Protein AF-A0A2R6DF60-F1 (afdb_monomer)

Radius of gyration: 11.83 Å; Cα contacts (8 Å, |Δi|>4): 42; chains: 1; bounding box: 28×18×31 Å

Sequence (51 aa):
RKIRAGASLVQLYTGLIYRGPSVAREINRGLLDLLDRDGFDSVADAVGTDL

pLDDT: mean 95.79, std 2.89, range [77.62, 97.88]

Solvent-accessible surface area (backbone atoms only — not comparable to full-atom values): 3114 Å² total; per-residue (Å²): 104,66,35,22,64,50,39,92,74,88,87,75,60,70,55,42,73,77,62,35,79,62,46,62,58,53,51,54,51,56,47,50,58,48,29,62,75,70,72,37,96,45,74,74,72,40,42,34,72,71,105

Mean predicted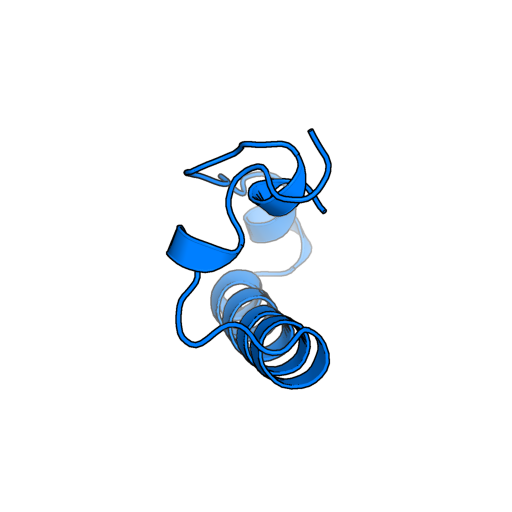 aligned error: 2.48 Å

Foldseek 3Di:
DCQLQADPDDDDDVCCVPVNPCVVV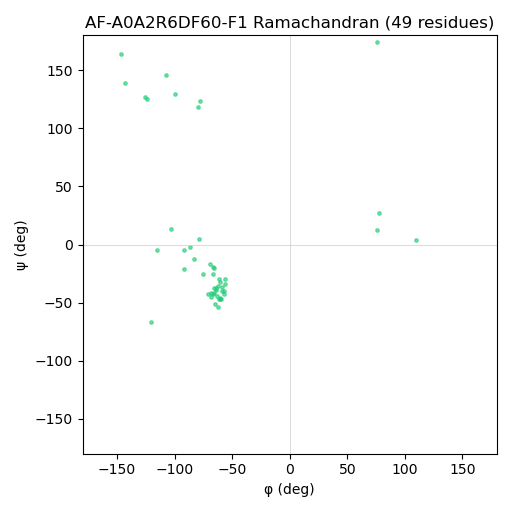VVVVVVVVVCVVVVHPDSNSSGNNND

Secondary structure (DSSP, 8-state):
-TTTTT-S----SHHHHHH-TTHHHHHHHHHHHHHHHHT-SSTTTTTTTT-

Structure (mmCIF, N/CA/C/O backbone):
data_AF-A0A2R6DF60-F1
#
_entry.id   AF-A0A2R6DF60-F1
#
loop_
_atom_site.group_PDB
_atom_site.id
_atom_site.type_symbol
_atom_site.label_atom_id
_atom_site.label_alt_id
_atom_site.label_comp_id
_atom_site.label_asym_id
_atom_site.label_entity_id
_atom_site.label_seq_id
_atom_site.pdbx_PDB_ins_code
_atom_site.Cartn_x
_atom_site.Cartn_y
_atom_site.Cartn_z
_atom_site.occupancy
_atom_site.B_iso_or_equiv
_atom_site.auth_seq_id
_atom_site.auth_comp_id
_atom_site.auth_asym_id
_atom_site.auth_atom_id
_atom_site.pdbx_PDB_model_num
ATOM 1 N N . ARG A 1 1 ? 1.958 -3.487 5.900 1.00 90.12 1 ARG A N 1
ATOM 2 C CA . ARG A 1 1 ? 2.820 -3.207 7.081 1.00 90.12 1 ARG A CA 1
ATOM 3 C C . ARG A 1 1 ? 3.184 -1.730 7.242 1.00 90.12 1 ARG A C 1
ATOM 5 O O . ARG A 1 1 ? 2.848 -1.194 8.276 1.00 90.12 1 ARG A O 1
ATOM 12 N N . LYS A 1 2 ? 3.867 -1.051 6.299 1.00 96.12 2 LYS A N 1
ATOM 13 C CA . LYS A 1 2 ? 4.254 0.372 6.497 1.00 96.12 2 LYS A CA 1
ATOM 14 C C . LYS A 1 2 ? 3.051 1.287 6.769 1.00 96.12 2 LYS A C 1
ATOM 16 O O . LYS A 1 2 ? 3.111 2.084 7.691 1.00 96.12 2 LYS A O 1
ATOM 21 N N . ILE A 1 3 ? 1.966 1.091 6.021 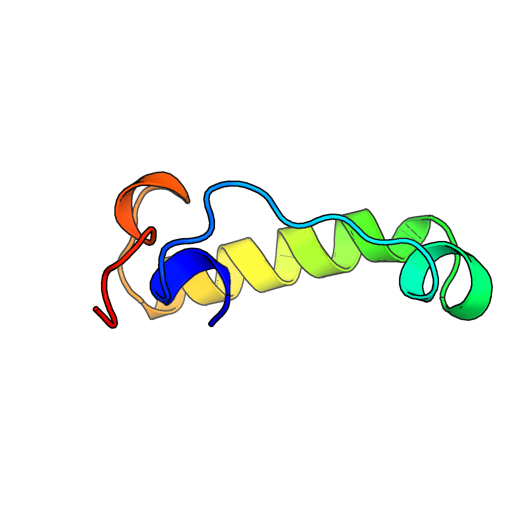1.00 96.56 3 ILE A N 1
ATOM 22 C CA . ILE A 1 3 ? 0.700 1.822 6.187 1.00 96.56 3 ILE A CA 1
ATOM 23 C C . ILE A 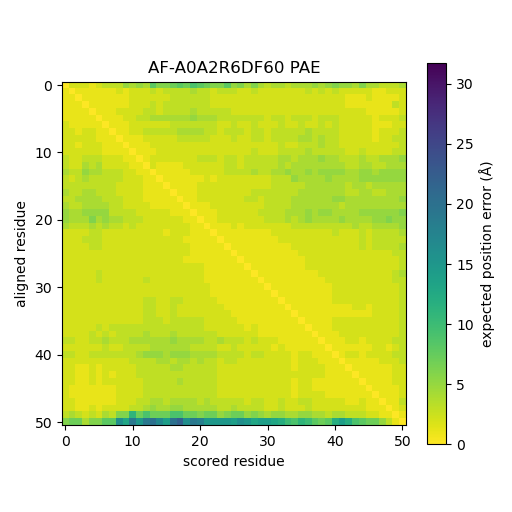1 3 ? 0.089 1.559 7.572 1.00 96.56 3 ILE A C 1
ATOM 25 O O . ILE A 1 3 ? -0.070 2.485 8.357 1.00 96.56 3 ILE A O 1
ATOM 29 N N . ARG A 1 4 ? -0.099 0.284 7.932 1.00 95.44 4 ARG A N 1
ATOM 30 C CA . ARG A 1 4 ? -0.557 -0.140 9.269 1.00 95.44 4 ARG A CA 1
ATOM 31 C C . ARG A 1 4 ? 0.298 0.339 10.439 1.00 95.44 4 ARG A C 1
ATOM 33 O O . ARG A 1 4 ? -0.231 0.594 11.505 1.00 95.44 4 ARG A O 1
ATOM 40 N N . ALA A 1 5 ? 1.597 0.535 10.231 1.00 96.56 5 ALA A N 1
ATOM 41 C CA . ALA A 1 5 ? 2.490 1.134 11.224 1.00 96.56 5 ALA A CA 1
ATOM 42 C C . ALA A 1 5 ? 2.385 2.676 11.304 1.00 96.56 5 ALA A C 1
ATOM 44 O O . ALA A 1 5 ? 3.184 3.297 11.997 1.00 96.56 5 ALA A O 1
ATOM 45 N N . GLY A 1 6 ? 1.464 3.303 10.563 1.00 95.94 6 GLY A N 1
ATOM 46 C CA . GLY A 1 6 ? 1.179 4.743 10.606 1.00 95.94 6 GLY A CA 1
ATOM 47 C C . GLY A 1 6 ? 1.615 5.549 9.377 1.00 95.94 6 GLY A C 1
ATOM 48 O O . GLY A 1 6 ? 1.479 6.768 9.377 1.00 95.94 6 GLY A O 1
ATOM 49 N N . ALA A 1 7 ? 2.147 4.927 8.318 1.00 97.06 7 ALA A N 1
ATOM 50 C CA . ALA A 1 7 ? 2.555 5.674 7.126 1.00 97.06 7 ALA A CA 1
ATOM 51 C C . ALA A 1 7 ? 1.359 6.027 6.224 1.00 97.06 7 ALA A C 1
ATOM 53 O O . ALA A 1 7 ? 0.745 5.144 5.632 1.00 97.06 7 ALA A O 1
ATOM 54 N N . SER A 1 8 ? 1.101 7.318 6.013 1.00 94.38 8 SER A N 1
ATOM 55 C CA . SER A 1 8 ? 0.102 7.789 5.036 1.00 94.38 8 SER A CA 1
ATOM 56 C C . SER A 1 8 ? 0.632 7.858 3.595 1.00 94.38 8 SER A C 1
ATOM 58 O O . SER A 1 8 ? -0.145 8.019 2.659 1.00 94.38 8 SER A O 1
ATOM 60 N N . LEU A 1 9 ? 1.952 7.746 3.399 1.00 95.06 9 LEU A N 1
ATOM 61 C CA . LEU A 1 9 ? 2.610 7.776 2.090 1.00 95.06 9 LEU A CA 1
ATOM 62 C C . LEU A 1 9 ? 3.786 6.795 2.055 1.00 95.06 9 LEU A C 1
ATOM 64 O O . LEU A 1 9 ? 4.579 6.722 2.994 1.00 95.06 9 LEU A O 1
ATOM 68 N N . VAL A 1 10 ? 3.933 6.080 0.938 1.00 95.06 10 VAL A N 1
ATOM 69 C CA . VAL A 1 10 ? 5.095 5.228 0.653 1.00 95.06 10 VAL A CA 1
ATOM 70 C C . VAL A 1 10 ? 5.685 5.630 -0.695 1.00 95.06 10 VAL A C 1
ATOM 72 O O . VAL A 1 10 ? 4.980 5.667 -1.698 1.00 95.06 10 VAL A O 1
ATOM 75 N N . GLN A 1 11 ? 6.986 5.919 -0.717 1.00 95.94 11 GLN A N 1
ATOM 76 C CA . GLN A 1 11 ? 7.721 6.295 -1.925 1.00 95.94 11 GLN A CA 1
ATOM 77 C C . GLN A 1 11 ? 8.640 5.160 -2.377 1.00 95.94 11 GLN A C 1
ATOM 79 O O . GLN A 1 11 ? 9.197 4.422 -1.562 1.00 95.94 11 GLN A O 1
ATOM 84 N N . LEU A 1 12 ? 8.804 5.029 -3.692 1.00 94.50 12 LEU A N 1
ATOM 85 C CA . LEU A 1 12 ? 9.600 3.982 -4.324 1.00 94.50 12 LEU A CA 1
ATOM 86 C C . LEU A 1 12 ? 10.649 4.631 -5.220 1.00 94.50 12 LEU A C 1
ATOM 88 O O . LEU A 1 12 ? 10.305 5.398 -6.113 1.00 94.50 12 LEU A O 1
ATOM 92 N N . TYR A 1 13 ? 11.916 4.283 -5.004 1.00 94.38 13 TYR A N 1
ATOM 93 C CA . TYR A 1 13 ? 13.018 4.729 -5.858 1.00 94.38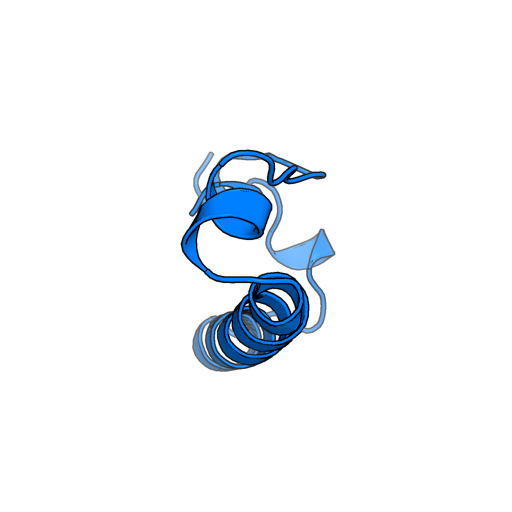 13 TYR A CA 1
ATOM 94 C C . TYR A 1 13 ? 13.736 3.529 -6.472 1.00 94.38 13 TYR A C 1
ATOM 96 O O . TYR A 1 13 ? 13.615 3.256 -7.662 1.00 94.38 13 TYR A O 1
ATOM 104 N N . THR A 1 14 ? 14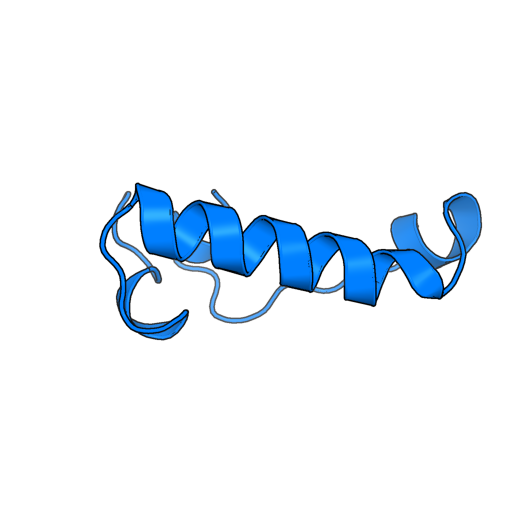.396 2.723 -5.641 1.00 95.50 14 THR A N 1
ATOM 105 C CA . THR A 1 14 ? 15.113 1.520 -6.089 1.00 95.50 14 THR A CA 1
ATOM 106 C C . THR A 1 14 ? 14.187 0.525 -6.786 1.00 95.50 14 THR A C 1
ATOM 108 O O . THR A 1 14 ? 14.547 -0.021 -7.823 1.00 95.50 14 THR A O 1
ATOM 111 N N . GLY A 1 15 ? 12.966 0.339 -6.274 1.00 94.31 15 GLY A N 1
ATOM 112 C CA . GLY A 1 15 ? 11.962 -0.525 -6.897 1.00 94.31 15 GLY A CA 1
ATOM 113 C C . GLY A 1 15 ? 11.640 -0.125 -8.338 1.00 94.31 15 GLY A C 1
ATOM 114 O O . GLY A 1 15 ? 11.552 -0.996 -9.194 1.00 94.31 15 GLY A O 1
ATOM 115 N N . LEU A 1 16 ? 11.550 1.175 -8.630 1.00 95.62 16 LEU A N 1
ATOM 116 C CA . LEU A 1 16 ? 11.297 1.667 -9.985 1.00 95.62 16 LEU A CA 1
ATOM 117 C C . LEU A 1 16 ? 12.466 1.353 -10.930 1.00 95.62 16 LEU A C 1
ATOM 119 O O . LEU A 1 16 ? 12.244 0.921 -12.058 1.00 95.62 16 LEU A O 1
ATOM 123 N N . ILE A 1 17 ? 13.702 1.525 -10.452 1.00 97.00 17 ILE A N 1
ATOM 124 C CA . ILE A 1 17 ? 14.921 1.273 -11.235 1.00 97.00 17 ILE A CA 1
ATOM 125 C C . ILE A 1 17 ? 15.106 -0.218 -11.534 1.00 97.00 17 ILE A C 1
ATOM 127 O O . ILE A 1 17 ? 15.397 -0.586 -12.667 1.00 97.00 17 ILE A O 1
ATOM 131 N N . TYR A 1 18 ? 14.919 -1.087 -10.538 1.00 97.44 18 TYR A N 1
ATOM 132 C CA . TYR A 1 18 ? 15.230 -2.515 -10.674 1.00 97.44 18 TYR A CA 1
ATOM 133 C C . TYR A 1 18 ? 14.055 -3.380 -11.142 1.00 97.44 18 TYR A C 1
ATOM 135 O O . TYR A 1 18 ? 14.277 -4.492 -11.615 1.00 97.44 18 TYR A O 1
ATOM 143 N N . ARG A 1 19 ? 12.807 -2.922 -10.981 1.00 95.50 19 ARG A N 1
ATOM 144 C CA . ARG A 1 19 ? 11.594 -3.686 -11.345 1.00 95.50 19 ARG A CA 1
ATOM 145 C C . ARG A 1 19 ? 10.803 -3.037 -12.480 1.00 95.50 19 ARG A C 1
ATOM 147 O O . ARG A 1 19 ? 9.835 -3.620 -12.951 1.00 95.50 19 ARG A O 1
ATOM 154 N N . GLY A 1 20 ? 11.226 -1.857 -12.932 1.00 96.50 20 GLY A N 1
ATOM 155 C CA . GLY A 1 20 ? 10.551 -1.096 -13.972 1.00 96.50 20 GLY A CA 1
ATOM 156 C C . GLY A 1 20 ? 9.274 -0.392 -13.489 1.00 96.50 20 GLY A C 1
ATOM 157 O O . GLY A 1 20 ? 8.825 -0.567 -12.353 1.00 96.50 20 GLY A O 1
ATOM 158 N N . PRO A 1 21 ? 8.654 0.422 -14.360 1.00 94.19 21 PRO A N 1
ATOM 159 C CA . PRO A 1 21 ? 7.503 1.258 -14.012 1.00 94.19 21 PRO A CA 1
ATOM 160 C C . PRO A 1 21 ? 6.228 0.481 -13.660 1.00 94.19 21 PRO A C 1
ATOM 162 O O . PRO A 1 21 ? 5.350 1.029 -12.993 1.00 94.19 21 PRO A O 1
ATOM 165 N N . SER A 1 22 ? 6.111 -0.795 -14.049 1.00 96.94 22 SER A N 1
ATOM 166 C CA . SER A 1 22 ? 4.947 -1.628 -13.711 1.00 96.94 22 SER A CA 1
ATOM 167 C C . SER A 1 22 ? 4.820 -1.913 -12.214 1.00 96.94 22 SER A C 1
ATOM 169 O O . SER A 1 22 ? 3.712 -2.187 -11.750 1.00 96.94 22 SER A O 1
ATOM 171 N N . VAL A 1 23 ? 5.907 -1.777 -11.446 1.00 97.12 23 VAL A N 1
ATOM 172 C CA . VAL A 1 23 ? 5.940 -2.090 -10.011 1.00 97.12 23 VAL A CA 1
ATOM 173 C C . VAL A 1 23 ? 4.882 -1.326 -9.210 1.00 97.12 23 VAL A C 1
ATOM 175 O O . VAL A 1 23 ? 4.294 -1.875 -8.284 1.00 97.12 23 VAL A O 1
ATOM 178 N N . ALA A 1 24 ? 4.567 -0.085 -9.595 1.00 95.56 24 ALA A N 1
ATOM 179 C CA . ALA A 1 24 ? 3.525 0.699 -8.933 1.00 95.56 24 ALA A CA 1
ATOM 180 C C . ALA A 1 24 ? 2.134 0.059 -9.100 1.00 95.56 24 ALA A C 1
ATOM 182 O O . ALA A 1 24 ? 1.348 0.005 -8.156 1.00 95.56 24 ALA A O 1
ATOM 183 N N . ARG A 1 25 ? 1.839 -0.487 -10.287 1.00 96.56 25 ARG A N 1
ATOM 184 C CA . ARG A 1 25 ? 0.578 -1.190 -10.561 1.00 96.56 25 ARG A CA 1
ATOM 185 C C . ARG A 1 25 ? 0.493 -2.501 -9.782 1.00 96.56 25 ARG A C 1
ATOM 187 O O . ARG A 1 25 ? -0.574 -2.824 -9.270 1.00 96.56 25 ARG A O 1
ATOM 194 N N . GLU A 1 26 ? 1.590 -3.247 -9.710 1.00 97.31 26 GLU A N 1
ATOM 195 C CA . GLU A 1 26 ? 1.666 -4.499 -8.946 1.00 97.31 26 GLU A CA 1
ATOM 196 C C . GLU A 1 26 ? 1.450 -4.253 -7.452 1.00 97.31 26 GLU A C 1
ATOM 198 O O . GLU A 1 26 ? 0.650 -4.946 -6.827 1.00 97.31 26 GLU A O 1
ATOM 203 N N . ILE A 1 27 ? 2.088 -3.214 -6.904 1.00 96.50 27 ILE A N 1
ATOM 204 C CA . ILE A 1 27 ? 1.906 -2.804 -5.509 1.00 96.50 27 ILE A CA 1
ATOM 205 C C . ILE A 1 27 ? 0.455 -2.417 -5.241 1.00 96.50 27 ILE A C 1
ATOM 207 O O . ILE A 1 27 ? -0.105 -2.878 -4.254 1.00 96.50 27 ILE A O 1
ATOM 211 N N . ASN A 1 28 ? -0.175 -1.628 -6.115 1.00 96.50 28 ASN A N 1
ATOM 212 C CA . ASN A 1 28 ? -1.570 -1.228 -5.922 1.00 96.50 28 ASN A CA 1
ATOM 213 C C . ASN A 1 28 ? -2.536 -2.421 -5.969 1.00 96.50 28 ASN A C 1
ATOM 215 O O . ASN A 1 28 ? -3.474 -2.457 -5.184 1.00 96.50 28 ASN A O 1
ATOM 219 N N . ARG A 1 29 ? -2.306 -3.413 -6.839 1.00 97.69 29 ARG A N 1
ATOM 220 C CA . ARG A 1 29 ? -3.118 -4.644 -6.863 1.00 97.69 29 ARG A CA 1
ATOM 221 C C . ARG A 1 29 ? -2.952 -5.456 -5.585 1.00 97.69 29 ARG A C 1
ATOM 223 O O . ARG A 1 29 ? -3.941 -5.754 -4.935 1.00 97.69 29 ARG A O 1
ATOM 230 N N . GLY A 1 30 ? -1.707 -5.721 -5.190 1.00 97.44 30 GLY A N 1
ATOM 231 C CA . GLY A 1 30 ? -1.441 -6.423 -3.938 1.00 97.44 30 GLY A CA 1
ATOM 232 C C . GLY A 1 30 ? -1.956 -5.657 -2.718 1.00 97.44 30 GLY A C 1
ATOM 233 O O . GLY A 1 30 ? -2.327 -6.272 -1.728 1.00 97.44 30 GLY A O 1
ATOM 234 N N . LEU A 1 31 ? -2.010 -4.322 -2.774 1.00 97.12 31 LEU A N 1
ATOM 235 C CA . LEU A 1 31 ? -2.602 -3.514 -1.714 1.00 97.12 31 LEU A CA 1
ATOM 236 C C . LEU A 1 31 ? -4.113 -3.742 -1.605 1.00 97.12 31 LEU A C 1
ATOM 238 O O . LEU A 1 31 ? -4.584 -3.889 -0.487 1.00 97.12 31 LEU A O 1
ATOM 242 N N . LEU A 1 32 ? -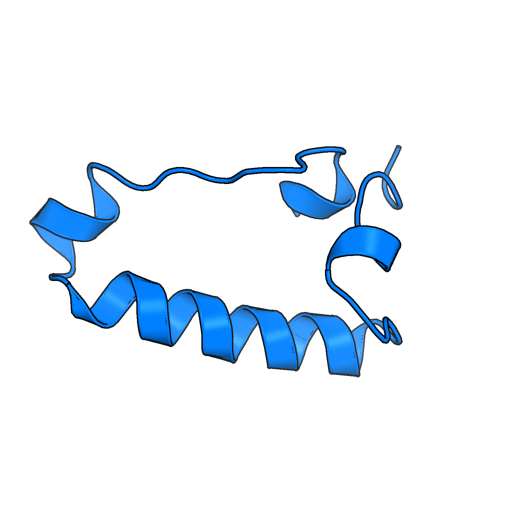4.844 -3.814 -2.722 1.00 97.31 32 LEU A N 1
ATOM 243 C CA . LEU A 1 32 ? -6.279 -4.130 -2.712 1.00 97.31 32 LEU A CA 1
ATOM 244 C C . LEU A 1 32 ? -6.539 -5.509 -2.096 1.00 97.31 32 LEU A C 1
ATOM 246 O O . LEU A 1 32 ? -7.337 -5.609 -1.173 1.00 97.31 32 LEU A O 1
ATOM 250 N N . ASP A 1 33 ? -5.777 -6.528 -2.503 1.00 97.88 33 ASP A N 1
ATOM 251 C CA . ASP A 1 33 ? -5.909 -7.882 -1.944 1.00 97.88 33 ASP A CA 1
ATOM 252 C C . ASP A 1 33 ? -5.677 -7.903 -0.421 1.00 97.88 33 ASP A C 1
ATOM 254 O O . ASP A 1 33 ? -6.308 -8.659 0.319 1.00 97.88 33 ASP A O 1
ATOM 258 N N . LEU A 1 34 ? -4.744 -7.076 0.064 1.00 96.94 34 LEU A N 1
ATOM 259 C CA . LEU A 1 34 ? -4.478 -6.933 1.493 1.00 96.94 34 LEU A CA 1
ATOM 260 C C . LEU A 1 34 ? -5.618 -6.209 2.213 1.00 96.94 34 LEU A C 1
ATOM 262 O O . LEU A 1 34 ? -5.984 -6.646 3.297 1.00 96.94 34 LEU A O 1
ATOM 266 N N . LEU A 1 35 ? -6.171 -5.136 1.639 1.00 97.06 35 LEU A N 1
ATOM 267 C CA . LEU A 1 35 ? -7.308 -4.420 2.225 1.00 97.06 35 LEU A CA 1
ATOM 268 C C . LEU A 1 35 ? -8.531 -5.336 2.343 1.00 97.06 35 LEU A C 1
ATOM 270 O O . LEU A 1 35 ? -9.086 -5.438 3.433 1.00 97.06 35 LEU A O 1
ATOM 274 N N . ASP A 1 36 ? -8.861 -6.076 1.281 1.00 97.44 36 ASP A N 1
ATOM 275 C CA . ASP A 1 36 ? -9.981 -7.024 1.263 1.00 97.44 36 ASP A CA 1
ATOM 276 C C . ASP A 1 36 ? -9.808 -8.119 2.320 1.00 97.44 36 ASP A C 1
ATOM 278 O O . ASP A 1 36 ? -10.722 -8.419 3.089 1.00 97.44 36 ASP A O 1
ATOM 282 N N . ARG A 1 37 ? -8.608 -8.709 2.401 1.00 96.88 37 ARG A N 1
ATOM 283 C CA . ARG A 1 37 ? -8.300 -9.747 3.394 1.00 96.88 37 ARG A CA 1
ATOM 284 C C . ARG A 1 37 ? -8.407 -9.226 4.824 1.00 96.88 37 ARG A C 1
ATOM 286 O O . ARG A 1 37 ? -8.770 -9.972 5.731 1.00 96.88 37 ARG A O 1
ATOM 293 N N . ASP A 1 38 ? -8.019 -7.977 5.020 1.00 95.38 38 ASP A N 1
ATOM 294 C CA . ASP A 1 38 ? -7.920 -7.358 6.329 1.00 95.38 38 ASP A CA 1
ATOM 295 C C . ASP A 1 38 ? -9.223 -6.633 6.740 1.00 95.38 38 ASP A C 1
ATOM 297 O O . ASP A 1 38 ? -9.328 -6.192 7.883 1.00 95.38 38 ASP A O 1
ATOM 301 N N . GLY A 1 39 ? -10.220 -6.565 5.849 1.00 96.81 39 GLY A N 1
ATOM 302 C CA . GLY A 1 39 ? -11.542 -5.986 6.104 1.00 96.81 39 GLY A CA 1
ATOM 303 C C . GLY A 1 39 ? -11.582 -4.456 6.087 1.00 96.81 39 GLY A C 1
ATOM 304 O O . GLY A 1 39 ? -12.411 -3.870 6.779 1.00 96.81 39 GLY A O 1
ATOM 305 N N . PHE A 1 40 ? -10.680 -3.807 5.345 1.00 97.25 40 PHE A N 1
ATOM 306 C CA . PHE A 1 40 ? -10.634 -2.349 5.220 1.00 97.25 40 PHE A CA 1
ATOM 307 C C . PHE A 1 40 ? -11.290 -1.876 3.921 1.00 97.25 40 PHE A C 1
ATOM 309 O O . PHE A 1 40 ? -10.909 -2.323 2.842 1.00 97.25 40 PHE A O 1
ATOM 316 N N . ASP A 1 41 ? -12.198 -0.904 4.016 1.00 96.00 41 ASP A N 1
ATOM 317 C CA . ASP A 1 41 ? -12.854 -0.297 2.849 1.00 96.00 41 ASP A CA 1
ATOM 318 C C . ASP A 1 41 ? -11.926 0.672 2.092 1.00 96.00 41 ASP A C 1
ATOM 320 O O . ASP A 1 41 ? -12.090 0.919 0.893 1.00 96.00 41 ASP A O 1
ATOM 324 N N . SER A 1 42 ? -10.928 1.240 2.777 1.00 96.38 42 SER A N 1
ATOM 325 C CA . SER A 1 42 ? -9.962 2.158 2.183 1.00 96.38 42 SER A CA 1
ATOM 326 C C . SER A 1 42 ? -8.563 2.050 2.794 1.00 96.38 42 SER A C 1
ATOM 328 O O . SER A 1 42 ? -8.350 1.549 3.897 1.00 96.38 42 SER A O 1
ATOM 330 N N . VAL A 1 43 ? -7.570 2.600 2.085 1.00 96.31 43 VAL A N 1
ATOM 331 C CA . VAL A 1 43 ? -6.190 2.700 2.593 1.00 96.31 43 VAL A CA 1
ATOM 332 C C . VAL A 1 43 ? -6.119 3.527 3.880 1.00 96.31 43 VAL A C 1
ATOM 334 O O . VAL A 1 43 ? -5.269 3.248 4.720 1.00 96.31 43 VAL A O 1
ATOM 337 N N . ALA A 1 44 ? -6.987 4.534 4.032 1.00 96.88 44 ALA A N 1
ATOM 338 C CA . ALA A 1 44 ? -7.004 5.405 5.204 1.00 96.88 44 ALA A CA 1
ATOM 339 C C . ALA A 1 44 ? -7.386 4.636 6.476 1.00 96.88 44 ALA A C 1
ATOM 341 O O . ALA A 1 44 ? -6.770 4.855 7.517 1.00 96.88 44 ALA A O 1
ATOM 342 N N . ASP A 1 45 ? -8.312 3.681 6.363 1.00 96.88 45 ASP A N 1
ATOM 343 C CA . ASP A 1 45 ? -8.757 2.836 7.480 1.00 96.88 45 ASP A CA 1
ATOM 344 C C . ASP A 1 45 ? -7.646 1.905 7.975 1.00 96.88 45 ASP A 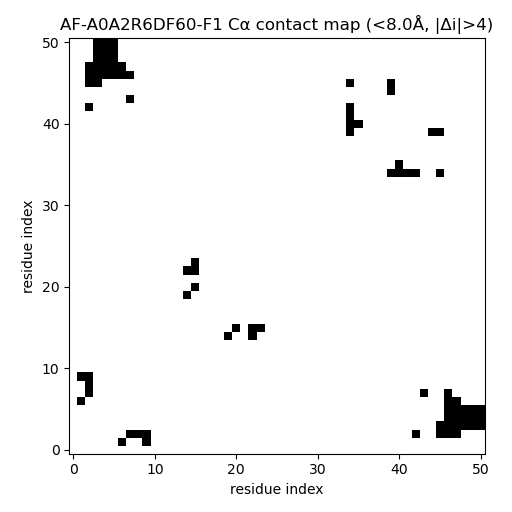C 1
ATOM 346 O O . ASP A 1 45 ? -7.613 1.512 9.138 1.00 96.88 45 ASP A O 1
ATOM 350 N N . ALA A 1 46 ? -6.692 1.589 7.097 1.00 96.56 46 ALA A N 1
ATOM 351 C CA . ALA A 1 46 ? -5.545 0.752 7.409 1.00 96.56 46 ALA A CA 1
ATOM 352 C C . ALA A 1 46 ? -4.354 1.529 7.999 1.00 96.56 46 ALA A C 1
ATOM 354 O O . ALA A 1 46 ? -3.323 0.914 8.276 1.00 96.56 46 ALA A O 1
ATOM 355 N N . VAL A 1 47 ? -4.412 2.859 8.145 1.00 97.56 47 VAL A N 1
ATOM 356 C CA . VAL A 1 47 ? -3.288 3.646 8.684 1.00 97.56 47 VAL A CA 1
ATOM 357 C C . VAL A 1 47 ? -3.235 3.514 10.205 1.00 97.56 47 VAL A C 1
ATOM 359 O O . VAL A 1 47 ? -4.177 3.870 10.900 1.00 97.56 47 VAL A O 1
ATOM 362 N N . GLY A 1 48 ? -2.099 3.064 10.741 1.00 95.94 48 GLY A N 1
ATOM 363 C CA . GLY A 1 48 ? -1.861 3.064 12.192 1.00 95.94 48 GLY A CA 1
ATOM 364 C C . GLY A 1 48 ? -2.586 1.969 12.984 1.00 95.94 48 GLY A C 1
ATOM 365 O O . GLY A 1 48 ? -2.604 2.025 14.204 1.00 95.94 48 GLY A O 1
ATOM 366 N N . THR A 1 49 ? -3.162 0.964 12.326 1.00 96.38 49 THR A N 1
ATOM 367 C CA . THR A 1 49 ? -3.883 -0.133 12.996 1.00 96.38 49 THR A CA 1
ATOM 368 C C . THR A 1 49 ? -2.984 -1.084 13.788 1.00 96.38 49 THR A C 1
ATOM 370 O O . THR A 1 49 ? -3.486 -1.871 14.582 1.00 96.38 49 THR A O 1
ATOM 373 N 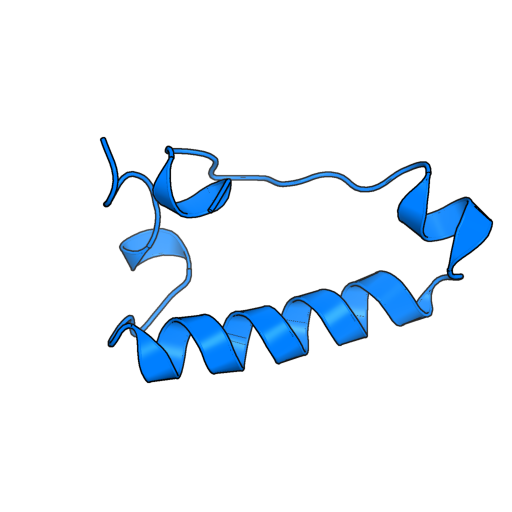N . ASP A 1 50 ? -1.672 -1.054 13.535 1.00 93.81 50 ASP A N 1
ATOM 374 C CA . ASP A 1 50 ? -0.669 -1.848 14.253 1.00 93.81 50 ASP A CA 1
ATOM 375 C C . ASP A 1 50 ? 0.109 -0.986 15.286 1.00 93.81 50 ASP A C 1
ATOM 377 O O . ASP A 1 50 ? 1.189 -1.400 15.720 1.00 93.81 50 ASP A O 1
ATOM 381 N N . LEU A 1 51 ? -0.369 0.229 15.609 1.00 77.62 51 LEU A N 1
ATOM 382 C CA . LEU A 1 51 ? 0.221 1.132 16.615 1.00 77.62 51 LEU A CA 1
ATOM 383 C C . LEU A 1 51 ? -0.317 0.881 18.028 1.00 77.62 51 LEU A C 1
ATOM 385 O O . LEU A 1 51 ? -1.511 0.537 18.165 1.00 77.62 51 LEU A O 1
#

Nearest PDB structures (foldseek):
  9dik-assembly1_A  TM=9.450E-01  e=5.289E-02  Plasmodium falciparum 3D7
  7s87-assembly1_B  TM=9.426E-01  e=5.289E-02  Plasmodium falciparum 3D7
  5tbo-assembly1_A  TM=9.441E-01  e=8.494E-02  Plasmodium falciparum 3D7
  4cqa-assembly1_A  TM=9.336E-01  e=7.938E-02  Plasmodium falciparum
  3i65-assembly1_A  TM=9.423E-01  e=1.275E-01  Plasmodium falciparum 3D7